Protein AF-A0A3P8ABG9-F1 (afdb_monomer_lite)

pLDDT: mean 82.6, std 18.71, range [36.91, 95.62]

Structure (mmCIF, N/CA/C/O backbone):
data_AF-A0A3P8ABG9-F1
#
_entry.id   AF-A0A3P8ABG9-F1
#
loop_
_atom_site.group_PDB
_atom_site.id
_atom_site.type_symbol
_atom_site.label_atom_id
_atom_site.label_alt_id
_atom_site.label_comp_id
_atom_site.label_asym_id
_atom_site.label_entity_id
_atom_site.label_seq_id
_atom_site.pdbx_PDB_ins_code
_atom_site.Cartn_x
_atom_site.Cartn_y
_atom_site.Cartn_z
_atom_site.occupancy
_atom_sit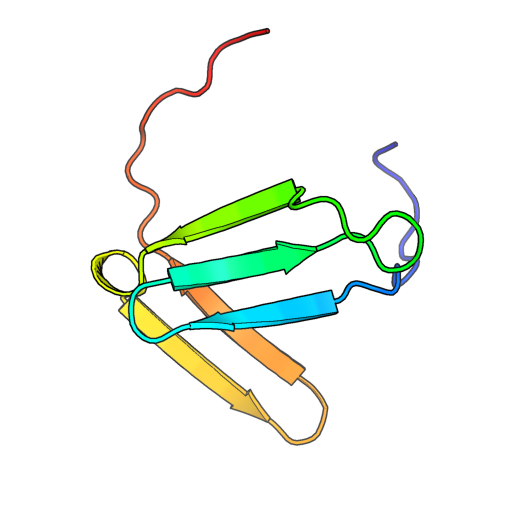e.B_iso_or_equiv
_atom_site.auth_seq_id
_atom_site.auth_comp_id
_atom_site.auth_asym_id
_atom_site.auth_atom_id
_atom_site.pdbx_PDB_model_num
ATOM 1 N N . MET A 1 1 ? -6.755 -11.393 -16.282 1.00 48.53 1 MET A N 1
ATOM 2 C CA . MET A 1 1 ? -5.576 -11.752 -17.103 1.00 48.53 1 MET A CA 1
ATOM 3 C C . MET A 1 1 ? -4.429 -12.196 -16.196 1.00 48.53 1 MET A C 1
ATOM 5 O O . MET A 1 1 ? -3.697 -11.359 -15.687 1.00 48.53 1 MET A O 1
ATOM 9 N N . LYS A 1 2 ? -4.311 -13.503 -15.930 1.00 50.28 2 LYS A N 1
ATOM 10 C CA . LYS A 1 2 ? -3.136 -14.104 -15.275 1.00 50.28 2 LYS A CA 1
ATOM 11 C C . LYS A 1 2 ? -2.126 -14.426 -16.378 1.00 50.28 2 LYS A C 1
ATOM 13 O O . LYS A 1 2 ? -2.480 -15.199 -17.259 1.00 50.28 2 LYS A O 1
ATOM 18 N N . GLY A 1 3 ? -0.929 -13.828 -16.363 1.00 60.16 3 GLY A N 1
ATOM 19 C CA . GLY A 1 3 ? 0.137 -14.277 -17.273 1.00 60.16 3 GLY A CA 1
ATOM 20 C C . GLY A 1 3 ? 1.143 -13.263 -17.824 1.00 60.16 3 GLY A C 1
ATOM 21 O O . GLY A 1 3 ? 1.694 -13.538 -18.881 1.00 60.16 3 GLY A O 1
ATOM 22 N N . ARG A 1 4 ? 1.428 -12.120 -17.182 1.00 53.84 4 ARG A N 1
ATOM 23 C CA . ARG A 1 4 ? 2.644 -11.342 -17.509 1.00 53.84 4 ARG A CA 1
ATOM 24 C C . ARG A 1 4 ? 3.234 -10.746 -16.238 1.00 53.84 4 ARG A C 1
ATOM 26 O O . ARG A 1 4 ? 2.503 -10.092 -15.499 1.00 53.84 4 ARG A O 1
ATOM 33 N N . ASN A 1 5 ? 4.537 -10.926 -16.021 1.00 70.19 5 ASN A N 1
ATOM 34 C CA . ASN A 1 5 ? 5.330 -10.249 -14.985 1.00 70.19 5 ASN A CA 1
ATOM 35 C C . ASN A 1 5 ? 5.458 -8.746 -15.302 1.00 70.19 5 ASN A C 1
ATOM 37 O O . ASN A 1 5 ? 6.552 -8.228 -15.497 1.00 70.19 5 ASN A O 1
ATOM 41 N N . LYS A 1 6 ? 4.330 -8.045 -15.432 1.00 80.06 6 LYS A N 1
ATOM 42 C CA . LYS A 1 6 ? 4.287 -6.593 -15.570 1.00 80.06 6 LYS A CA 1
ATOM 43 C C . LYS A 1 6 ? 3.863 -6.000 -14.241 1.00 80.06 6 LYS A C 1
ATOM 45 O O . LYS A 1 6 ? 2.817 -6.359 -13.703 1.00 80.06 6 LYS A O 1
ATOM 50 N N . LEU A 1 7 ? 4.670 -5.068 -13.749 1.00 83.50 7 LEU A N 1
ATOM 51 C CA . LEU A 1 7 ? 4.260 -4.174 -12.680 1.00 83.50 7 LEU A CA 1
ATOM 52 C C . LEU A 1 7 ? 3.136 -3.298 -13.228 1.00 83.50 7 LEU A C 1
ATOM 54 O O . LEU A 1 7 ? 3.296 -2.628 -14.248 1.00 83.50 7 LEU A O 1
ATOM 58 N N . VAL A 1 8 ? 1.978 -3.375 -12.582 1.00 89.00 8 VAL A N 1
ATOM 59 C CA . VAL A 1 8 ? 0.839 -2.514 -12.885 1.00 89.00 8 VAL A CA 1
ATOM 60 C C . VAL A 1 8 ? 0.836 -1.412 -11.833 1.00 89.00 8 VAL A C 1
ATOM 62 O O . VAL A 1 8 ? 0.799 -1.749 -10.645 1.00 89.00 8 VAL A O 1
ATOM 65 N N . PRO A 1 9 ? 0.888 -0.131 -12.228 1.00 92.44 9 PRO A N 1
ATOM 66 C CA . PRO A 1 9 ? 0.787 0.966 -11.278 1.00 92.44 9 PRO A CA 1
ATOM 67 C C . PRO A 1 9 ? -0.566 0.912 -10.561 1.00 92.44 9 PRO A C 1
ATOM 69 O O . PRO A 1 9 ? -1.607 0.626 -11.157 1.00 92.44 9 PRO A O 1
ATOM 72 N N . ARG A 1 10 ? -0.537 1.120 -9.245 1.00 93.81 10 ARG A N 1
ATOM 73 C CA . ARG A 1 10 ? -1.706 1.123 -8.362 1.00 93.81 10 ARG A CA 1
ATOM 74 C C . ARG A 1 10 ? -1.504 2.180 -7.297 1.00 93.81 10 ARG A C 1
ATOM 76 O O . ARG A 1 10 ? -0.379 2.405 -6.854 1.00 93.81 10 ARG A O 1
ATOM 83 N N . LEU A 1 11 ? -2.603 2.771 -6.852 1.00 95.00 11 LEU A N 1
ATOM 84 C CA . LEU A 1 11 ? -2.594 3.685 -5.725 1.00 95.00 11 LEU A CA 1
ATOM 85 C C . LEU A 1 11 ? -2.839 2.901 -4.437 1.00 95.00 11 LEU A C 1
ATOM 87 O O . LEU A 1 11 ? -3.697 2.016 -4.366 1.00 95.00 11 LEU A O 1
ATOM 91 N N . PHE A 1 12 ? -2.052 3.229 -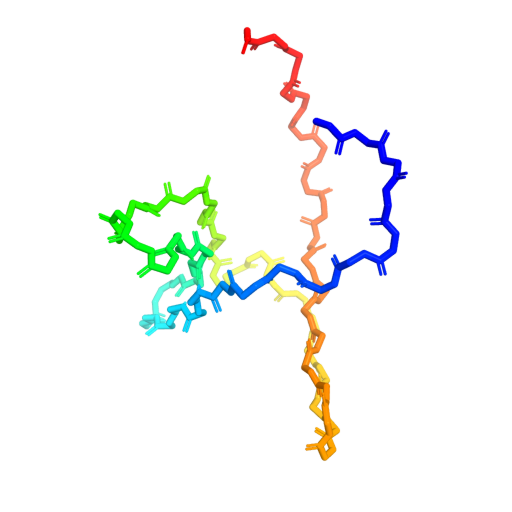3.421 1.00 94.50 12 PHE A N 1
ATOM 92 C CA . PHE A 1 12 ? -2.137 2.637 -2.097 1.00 94.50 12 PHE A CA 1
ATOM 93 C C . PHE A 1 12 ? -2.668 3.688 -1.123 1.00 94.50 12 PHE A C 1
ATOM 95 O O . PHE A 1 12 ? -1.976 4.651 -0.801 1.00 94.50 12 PHE A O 1
ATOM 102 N N . GLY A 1 13 ? -3.921 3.529 -0.703 1.00 94.94 13 GLY A N 1
ATOM 103 C CA . GLY A 1 13 ? -4.588 4.435 0.225 1.00 94.94 13 GLY A CA 1
ATOM 104 C C . GLY A 1 13 ? -4.497 3.927 1.659 1.00 94.94 13 GLY A C 1
ATOM 105 O O . GLY A 1 13 ? -4.714 2.741 1.912 1.00 94.94 13 GLY A O 1
ATOM 106 N N . VAL A 1 14 ? -4.227 4.823 2.606 1.00 94.56 14 VAL A N 1
ATOM 107 C CA . VAL A 1 14 ? -4.212 4.514 4.042 1.00 94.56 14 VAL A CA 1
ATOM 108 C C . VAL A 1 14 ? -5.119 5.498 4.767 1.00 94.56 14 VAL A C 1
ATOM 110 O O . VAL A 1 14 ? -4.970 6.708 4.623 1.00 94.56 14 VAL A O 1
ATOM 113 N N . SER A 1 15 ? -6.056 4.974 5.551 1.00 94.94 15 SER A N 1
ATOM 114 C CA . SER A 1 15 ? -6.874 5.732 6.494 1.00 94.94 15 SER A CA 1
ATOM 115 C C . SER A 1 15 ? -6.663 5.203 7.915 1.00 94.94 15 SER A C 1
ATOM 117 O O . SER A 1 15 ? -6.022 4.171 8.118 1.00 94.94 15 SER A O 1
ATOM 119 N N . LYS A 1 16 ? -7.223 5.890 8.919 1.00 94.12 16 LYS A N 1
ATOM 120 C CA . LYS A 1 16 ? -7.122 5.492 10.337 1.00 94.12 16 LYS A CA 1
ATOM 121 C C . LYS A 1 16 ? -7.638 4.072 10.611 1.00 94.12 16 LYS A C 1
ATOM 123 O O . LYS A 1 16 ? -7.233 3.455 11.588 1.00 94.12 16 LYS A O 1
ATOM 128 N N . GLU A 1 17 ? -8.536 3.566 9.774 1.00 93.56 17 GLU A N 1
ATOM 129 C CA . GLU A 1 17 ? -9.273 2.322 10.026 1.00 93.56 17 GLU A CA 1
ATOM 130 C C . GLU A 1 17 ? -8.959 1.224 9.003 1.00 93.56 17 GLU A C 1
ATOM 132 O O . GLU A 1 17 ? -9.175 0.033 9.264 1.00 93.56 17 GLU A O 1
ATOM 137 N N . SER A 1 18 ? -8.446 1.601 7.829 1.00 93.62 18 SER A N 1
ATOM 138 C CA . SER A 1 18 ? -8.311 0.682 6.703 1.00 93.62 18 SER A CA 1
ATOM 139 C C . SER A 1 18 ? -7.203 1.062 5.730 1.00 93.62 18 SER A C 1
ATOM 141 O O . SER A 1 18 ? -6.762 2.205 5.647 1.00 93.62 18 SER A O 1
ATOM 143 N N . VAL A 1 19 ? -6.799 0.071 4.951 1.00 94.62 19 VAL A N 1
ATOM 144 C CA . VAL A 1 19 ? -5.906 0.186 3.807 1.00 94.62 19 VAL A CA 1
ATOM 145 C C . VAL A 1 19 ? -6.687 -0.173 2.553 1.00 94.62 19 VAL A C 1
ATOM 147 O O . VAL A 1 19 ? -7.483 -1.111 2.562 1.00 94.62 19 VAL A O 1
ATOM 150 N N . MET A 1 20 ? -6.448 0.555 1.469 1.00 95.00 20 MET A N 1
ATOM 151 C CA . MET A 1 20 ? -7.186 0.441 0.217 1.00 95.00 20 MET A CA 1
ATOM 152 C C . MET A 1 20 ? -6.229 0.278 -0.962 1.00 95.00 20 MET A C 1
ATOM 154 O O . MET A 1 20 ? -5.226 0.986 -1.070 1.00 95.00 20 MET A O 1
ATOM 158 N N . ARG A 1 21 ? -6.560 -0.633 -1.879 1.00 94.12 21 ARG A N 1
ATOM 159 C CA . ARG A 1 21 ? -5.944 -0.722 -3.203 1.00 94.12 21 ARG A CA 1
ATOM 160 C C . ARG A 1 21 ? -6.864 -0.055 -4.209 1.00 94.12 21 ARG A C 1
ATOM 162 O O . ARG A 1 21 ? -7.996 -0.496 -4.399 1.00 94.12 21 ARG A O 1
ATOM 169 N N . VAL A 1 22 ? -6.350 0.973 -4.866 1.00 94.94 22 VAL A N 1
ATOM 170 C CA . VAL A 1 22 ? -7.123 1.849 -5.744 1.00 94.94 22 VAL A CA 1
ATOM 171 C C . VAL A 1 22 ? -6.540 1.802 -7.155 1.00 94.94 22 VAL A C 1
ATOM 173 O O . VAL A 1 22 ? -5.323 1.672 -7.343 1.00 94.94 22 VAL A O 1
ATOM 176 N N . ASP A 1 23 ? -7.411 1.843 -8.161 1.00 93.56 23 ASP A N 1
ATOM 177 C CA . ASP A 1 23 ? -6.979 1.985 -9.548 1.00 93.56 23 ASP A CA 1
ATOM 178 C C . ASP A 1 23 ? -6.367 3.369 -9.792 1.00 93.56 23 ASP A C 1
ATOM 180 O O . ASP A 1 23 ? -6.861 4.378 -9.297 1.00 93.56 23 ASP A O 1
ATOM 184 N N . GLU A 1 24 ? -5.281 3.427 -10.560 1.00 92.69 24 GLU A N 1
ATOM 185 C CA . GLU A 1 24 ? -4.582 4.687 -10.826 1.00 92.69 24 GLU A CA 1
ATOM 186 C C . GLU A 1 24 ? -5.422 5.655 -11.672 1.00 92.69 24 GLU A C 1
ATOM 188 O O . GLU A 1 24 ? -5.392 6.862 -11.432 1.00 92.69 24 GLU A O 1
ATOM 193 N N . LYS A 1 25 ? -6.181 5.144 -12.652 1.00 92.75 25 LYS A N 1
ATOM 194 C CA . LYS A 1 25 ? -6.881 5.976 -13.637 1.00 92.75 25 LYS A CA 1
ATOM 195 C C . LYS A 1 25 ? -8.293 6.319 -13.195 1.00 92.75 25 LYS A C 1
ATOM 197 O O . LYS A 1 25 ? -8.671 7.487 -13.235 1.00 92.75 25 LYS A O 1
ATOM 202 N N . THR A 1 26 ? -9.069 5.317 -12.784 1.00 94.62 26 THR A N 1
ATOM 203 C CA . THR A 1 26 ? -10.482 5.519 -12.419 1.00 94.62 26 THR A CA 1
ATOM 204 C C . THR A 1 26 ? -10.655 5.990 -10.980 1.00 94.62 26 THR A C 1
ATOM 206 O O . THR A 1 26 ? -11.711 6.511 -10.634 1.00 94.62 26 THR A O 1
ATOM 209 N N . LYS A 1 27 ? -9.619 5.838 -10.141 1.00 92.75 27 LYS A N 1
ATOM 210 C CA . LYS A 1 27 ? -9.673 6.072 -8.688 1.00 92.75 27 LYS A CA 1
ATOM 211 C C . LYS A 1 27 ? -10.708 5.199 -7.968 1.00 92.75 27 LYS A C 1
ATOM 213 O O . LYS A 1 27 ? -11.095 5.498 -6.840 1.00 92.75 27 LYS A O 1
ATOM 218 N N . GLU A 1 28 ? -11.132 4.102 -8.588 1.00 94.44 28 GLU A N 1
ATOM 219 C 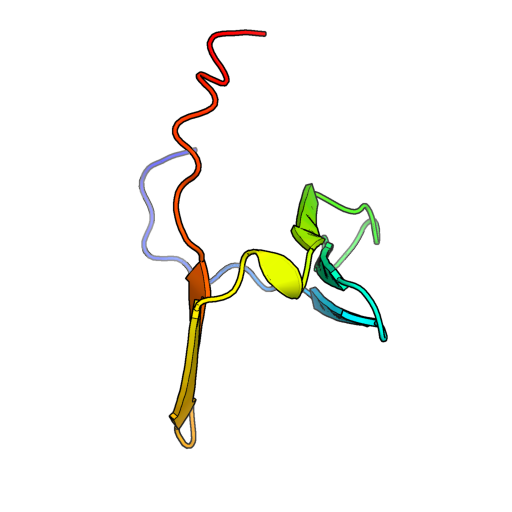CA . GLU A 1 28 ? -12.049 3.146 -7.976 1.00 94.44 28 GLU A CA 1
ATOM 220 C C . GLU A 1 28 ? -11.323 2.252 -6.969 1.00 94.44 28 GLU A C 1
ATOM 222 O O . GLU A 1 28 ? -10.185 1.817 -7.180 1.00 94.44 28 GLU A O 1
ATOM 227 N N . ILE A 1 29 ? -12.001 1.960 -5.859 1.00 92.88 29 ILE A N 1
ATOM 228 C CA . ILE A 1 29 ? -11.486 1.088 -4.806 1.00 92.88 29 ILE A CA 1
ATOM 229 C C . ILE A 1 29 ? -11.689 -0.365 -5.236 1.00 92.88 29 ILE A C 1
ATOM 231 O O . ILE A 1 29 ? -12.812 -0.848 -5.343 1.00 92.88 29 ILE A O 1
ATOM 235 N N . ILE A 1 30 ? -10.583 -1.070 -5.458 1.00 92.06 30 ILE A N 1
ATOM 236 C CA . ILE A 1 30 ? -10.579 -2.465 -5.910 1.00 92.06 30 ILE A CA 1
ATOM 237 C C . ILE A 1 30 ? -10.702 -3.398 -4.707 1.00 92.06 30 ILE A C 1
ATOM 239 O O . ILE A 1 30 ? -11.451 -4.370 -4.730 1.00 92.06 30 ILE A O 1
ATOM 243 N N . GLU A 1 31 ? -9.923 -3.121 -3.661 1.00 90.88 31 GLU A N 1
ATOM 244 C CA . GLU A 1 31 ? -9.867 -3.926 -2.443 1.00 90.88 31 GLU A CA 1
ATOM 245 C C . GLU A 1 31 ? -9.665 -3.020 -1.226 1.00 90.88 31 GLU A C 1
ATOM 247 O O . GLU A 1 31 ? -8.881 -2.072 -1.275 1.00 90.88 31 GLU A O 1
ATOM 252 N N . THR A 1 32 ? -10.329 -3.357 -0.121 1.00 92.19 32 THR A N 1
ATOM 253 C CA . THR A 1 32 ? -10.185 -2.677 1.172 1.00 92.19 32 THR A CA 1
ATOM 254 C C . THR A 1 32 ? -9.932 -3.709 2.259 1.00 92.19 32 THR A C 1
ATOM 256 O O . THR A 1 32 ? -10.643 -4.712 2.362 1.00 92.19 32 THR A O 1
ATOM 259 N N . TRP A 1 33 ? -8.948 -3.446 3.112 1.00 92.75 33 TRP A N 1
ATOM 260 C CA . TRP A 1 33 ? -8.628 -4.253 4.284 1.00 92.75 33 TRP A CA 1
ATOM 261 C C . TRP A 1 33 ? -8.673 -3.387 5.536 1.00 92.75 33 TRP A C 1
ATOM 263 O O . TRP A 1 33 ? -8.014 -2.355 5.603 1.00 92.75 33 TRP A O 1
ATOM 273 N N . SER A 1 34 ? -9.410 -3.817 6.560 1.00 92.50 34 SER A N 1
ATOM 274 C CA . SER A 1 34 ? -9.343 -3.162 7.872 1.00 92.50 34 SER A CA 1
ATOM 275 C C . SER A 1 34 ? -7.980 -3.410 8.524 1.00 92.50 34 SER A C 1
ATOM 277 O O . SER A 1 34 ? -7.466 -4.531 8.467 1.00 92.50 34 SER A O 1
ATOM 279 N N . LEU A 1 35 ? -7.429 -2.391 9.192 1.00 91.50 35 LEU A N 1
ATOM 280 C CA . LEU A 1 35 ? -6.144 -2.480 9.899 1.00 91.50 35 LEU A CA 1
ATOM 281 C C . LEU A 1 35 ? -6.134 -3.570 10.975 1.00 91.50 35 LEU A C 1
ATOM 283 O O . LEU A 1 35 ? -5.107 -4.201 11.195 1.00 91.50 35 LEU A O 1
ATOM 287 N N . THR A 1 36 ? -7.289 -3.867 11.574 1.00 90.44 36 THR A N 1
ATOM 288 C CA . THR A 1 36 ? -7.448 -4.945 12.567 1.00 90.44 36 THR A CA 1
ATOM 289 C C . THR A 1 36 ? -7.106 -6.335 12.018 1.00 90.44 36 THR A C 1
ATOM 291 O O . THR A 1 36 ? -6.773 -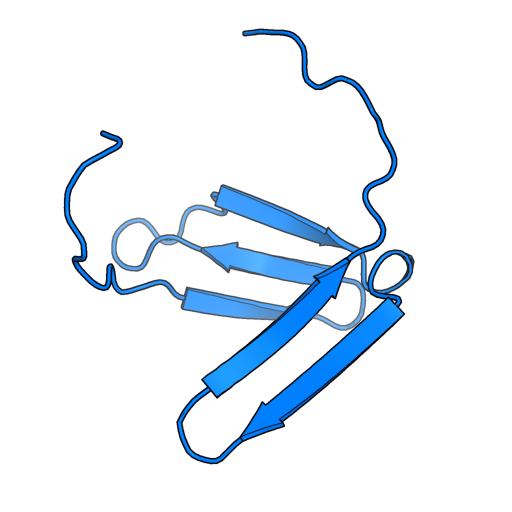7.237 12.782 1.00 90.44 36 THR A O 1
ATOM 294 N N . ARG A 1 37 ? -7.165 -6.527 10.692 1.00 87.81 37 ARG A N 1
ATOM 295 C CA . ARG A 1 37 ? -6.839 -7.798 10.022 1.00 87.81 37 ARG A CA 1
ATOM 296 C C . ARG A 1 37 ? -5.371 -7.888 9.603 1.00 87.81 37 ARG A C 1
ATOM 298 O O . ARG A 1 37 ? -4.909 -8.965 9.215 1.00 87.81 37 ARG A O 1
ATOM 305 N N . ILE A 1 38 ? -4.637 -6.778 9.654 1.00 89.88 38 ILE A N 1
ATOM 306 C CA . ILE A 1 38 ? -3.223 -6.722 9.288 1.00 89.88 38 ILE A CA 1
ATOM 307 C C . ILE A 1 38 ? -2.402 -7.178 10.490 1.00 89.88 38 ILE A C 1
ATOM 309 O O . ILE A 1 38 ? -2.434 -6.563 11.549 1.00 89.88 38 ILE A O 1
ATOM 313 N N . ARG A 1 39 ? -1.649 -8.269 10.327 1.00 90.88 39 ARG A N 1
ATOM 314 C CA . ARG A 1 39 ? -0.852 -8.845 11.419 1.00 90.88 39 ARG A CA 1
ATOM 315 C C . ARG A 1 39 ? 0.551 -8.265 11.476 1.00 90.88 39 ARG A C 1
ATOM 317 O O . ARG A 1 39 ? 1.084 -8.056 12.559 1.00 90.88 39 ARG A O 1
ATOM 324 N N . ARG A 1 40 ? 1.185 -8.104 10.313 1.00 93.06 40 ARG A N 1
ATOM 325 C CA . ARG A 1 40 ? 2.563 -7.618 10.180 1.00 93.06 40 ARG A CA 1
ATOM 326 C C . ARG A 1 40 ? 2.699 -6.812 8.903 1.00 93.06 40 ARG A C 1
ATOM 328 O O . ARG A 1 40 ? 2.025 -7.092 7.912 1.00 93.06 40 ARG A O 1
ATOM 335 N N . TRP A 1 41 ? 3.612 -5.861 8.929 1.00 94.38 41 TRP A N 1
ATOM 336 C CA . TRP A 1 41 ? 4.034 -5.110 7.762 1.00 94.38 41 TRP A CA 1
ATOM 337 C C . TRP A 1 41 ? 5.551 -4.964 7.787 1.00 94.38 41 TRP A C 1
ATOM 339 O O . TRP A 1 41 ? 6.167 -5.024 8.851 1.00 94.38 41 TRP A O 1
ATOM 349 N N . ALA A 1 42 ? 6.148 -4.837 6.609 1.00 95.62 42 ALA A N 1
ATOM 350 C CA . ALA A 1 42 ? 7.578 -4.629 6.454 1.00 95.62 42 ALA A CA 1
ATOM 351 C C . ALA A 1 42 ? 7.815 -3.624 5.330 1.00 95.62 42 ALA A C 1
ATOM 353 O O . ALA A 1 42 ? 7.226 -3.742 4.253 1.00 95.62 42 ALA A O 1
ATOM 354 N N . ALA A 1 43 ? 8.679 -2.651 5.596 1.00 95.38 43 ALA A N 1
ATOM 355 C CA . ALA A 1 43 ? 9.127 -1.669 4.626 1.00 95.38 43 ALA A CA 1
ATOM 356 C C . ALA A 1 43 ? 10.610 -1.897 4.319 1.00 95.38 43 ALA A C 1
ATOM 358 O O . ALA A 1 43 ? 11.406 -2.225 5.196 1.00 95.38 43 ALA A O 1
ATOM 359 N N . THR A 1 44 ? 10.976 -1.719 3.061 1.00 94.94 44 THR A N 1
ATOM 360 C CA . THR A 1 44 ? 12.347 -1.712 2.549 1.00 94.94 44 THR A CA 1
ATOM 361 C C . THR A 1 44 ? 12.463 -0.531 1.587 1.00 94.94 44 THR A C 1
ATOM 363 O O . THR A 1 44 ? 11.443 0.019 1.177 1.00 94.94 44 THR A O 1
ATOM 366 N N . ALA A 1 45 ? 13.676 -0.149 1.182 1.00 95.50 45 ALA A N 1
ATOM 367 C CA . ALA A 1 45 ? 13.895 1.014 0.312 1.00 95.50 45 ALA A CA 1
ATOM 368 C C . ALA A 1 45 ? 13.015 1.027 -0.958 1.00 95.50 45 ALA A C 1
ATOM 370 O O . ALA A 1 45 ? 12.557 2.085 -1.373 1.00 95.50 45 ALA A O 1
ATOM 371 N N . ASN A 1 46 ? 12.735 -0.150 -1.531 1.00 93.38 46 ASN A N 1
ATOM 372 C CA . ASN A 1 46 ? 12.009 -0.284 -2.800 1.00 93.38 46 ASN A CA 1
ATOM 373 C C . ASN A 1 46 ? 10.677 -1.041 -2.685 1.00 93.38 46 ASN A C 1
ATOM 375 O O . ASN A 1 46 ? 9.997 -1.233 -3.691 1.00 93.38 46 ASN A O 1
ATOM 379 N N . LEU A 1 47 ? 10.324 -1.549 -1.499 1.00 92.81 47 LEU A N 1
ATOM 380 C CA . LEU A 1 47 ? 9.189 -2.456 -1.348 1.00 92.81 47 LEU A CA 1
ATOM 381 C C . LEU A 1 47 ? 8.483 -2.260 -0.014 1.00 92.81 47 LEU A C 1
ATOM 383 O O . LEU A 1 47 ? 9.109 -2.070 1.025 1.00 92.81 47 LEU A O 1
ATOM 387 N N . PHE A 1 48 ? 7.165 -2.402 -0.047 1.00 93.25 48 PHE A N 1
ATOM 388 C CA . PHE A 1 48 ? 6.327 -2.450 1.136 1.0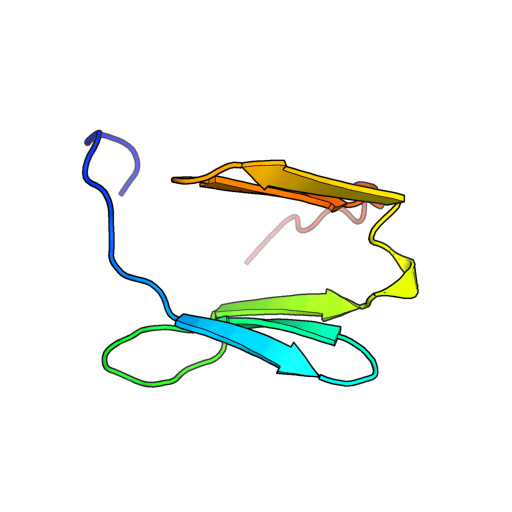0 93.25 48 PHE A CA 1
ATOM 389 C C . PHE A 1 48 ? 5.433 -3.688 1.074 1.00 93.25 48 PHE A C 1
ATOM 391 O O . PHE A 1 48 ? 4.750 -3.917 0.076 1.00 93.25 48 PHE A O 1
ATOM 398 N N . THR A 1 49 ? 5.451 -4.507 2.126 1.00 93.12 49 THR A N 1
ATOM 399 C CA . THR A 1 49 ? 4.673 -5.751 2.206 1.00 93.12 49 THR A CA 1
ATOM 400 C C . THR A 1 49 ? 3.706 -5.700 3.380 1.00 93.12 49 THR A C 1
ATOM 402 O O . THR A 1 49 ? 4.096 -5.374 4.501 1.00 93.12 49 THR A O 1
ATOM 405 N N . LEU A 1 50 ? 2.453 -6.092 3.135 1.00 92.75 50 LEU A N 1
ATOM 406 C CA . LEU A 1 50 ? 1.419 -6.262 4.154 1.00 92.75 50 LEU A CA 1
ATOM 407 C C . LEU A 1 50 ? 1.036 -7.734 4.288 1.00 92.75 50 LEU A C 1
ATOM 409 O O . LEU A 1 50 ? 0.586 -8.357 3.327 1.00 92.75 50 LEU A O 1
ATOM 413 N N . VAL A 1 51 ? 1.153 -8.278 5.498 1.00 91.12 51 VAL A N 1
ATOM 414 C CA . VAL A 1 51 ? 0.678 -9.623 5.830 1.00 91.12 51 VAL A CA 1
ATOM 415 C C . VAL A 1 51 ? -0.674 -9.503 6.519 1.00 91.12 51 VAL A C 1
ATOM 417 O O . VAL A 1 51 ? -0.773 -9.221 7.717 1.00 91.12 51 VAL A O 1
ATOM 420 N N . CYS A 1 52 ? -1.728 -9.720 5.740 1.00 85.12 52 CYS A N 1
ATOM 421 C CA . CYS A 1 52 ? -3.094 -9.794 6.238 1.00 85.12 52 CYS A CA 1
ATOM 422 C C . CYS A 1 52 ? -3.408 -11.228 6.679 1.00 85.12 52 CYS A C 1
ATOM 424 O O . CYS A 1 52 ? -3.051 -12.189 5.991 1.00 85.12 52 CYS A O 1
ATOM 426 N N . ILE A 1 53 ? -4.086 -11.390 7.816 1.00 81.19 53 ILE A N 1
ATOM 427 C CA . ILE A 1 53 ? -4.647 -12.690 8.181 1.00 81.19 53 ILE A CA 1
ATOM 428 C C . ILE A 1 53 ? -5.741 -12.987 7.163 1.00 81.19 53 ILE A C 1
ATOM 430 O O . ILE A 1 53 ? -6.741 -12.272 7.072 1.00 81.19 53 ILE A O 1
ATOM 434 N N . LYS A 1 54 ? -5.553 -14.057 6.388 1.00 61.12 54 LYS A N 1
ATOM 435 C CA . LYS A 1 54 ? -6.617 -14.618 5.561 1.00 61.12 54 LYS A CA 1
ATOM 436 C C . LYS A 1 54 ? -7.671 -15.174 6.515 1.00 61.12 54 LYS A C 1
ATOM 438 O O . LYS A 1 54 ? -7.615 -16.332 6.912 1.00 61.12 54 LYS A O 1
ATOM 443 N N . LEU A 1 55 ? -8.639 -14.343 6.896 1.00 55.12 55 LEU A N 1
ATOM 444 C CA . LEU A 1 55 ? -9.942 -14.862 7.276 1.00 55.12 55 LEU A CA 1
ATOM 445 C C . LEU A 1 55 ? -10.409 -15.627 6.043 1.00 55.12 55 LEU A C 1
ATOM 447 O O . LEU A 1 55 ? -10.609 -15.028 4.985 1.00 55.12 55 LEU A O 1
ATOM 451 N N . PHE A 1 56 ? -10.468 -16.952 6.150 1.00 42.94 56 PHE A N 1
ATOM 452 C CA . PHE A 1 56 ? -10.942 -17.856 5.109 1.00 42.94 56 PHE A CA 1
ATOM 453 C C . PHE A 1 56 ? -12.459 -17.664 4.948 1.00 42.94 56 PHE A C 1
ATOM 455 O O . PHE A 1 56 ? -13.252 -18.574 5.137 1.00 42.94 56 PHE A O 1
ATOM 462 N N . ILE A 1 57 ? -12.892 -16.440 4.646 1.00 50.28 57 ILE A N 1
ATOM 463 C CA . ILE A 1 57 ? -14.235 -16.175 4.168 1.00 50.28 57 ILE A CA 1
ATOM 464 C C . ILE A 1 57 ? -14.152 -16.500 2.689 1.00 50.28 57 ILE A C 1
ATOM 466 O O . ILE A 1 57 ? -13.644 -15.720 1.884 1.00 50.28 57 ILE A O 1
ATOM 470 N N . SER A 1 58 ? -14.566 -17.723 2.378 1.00 38.75 58 SER A N 1
ATOM 471 C CA . SER A 1 58 ? -14.896 -18.208 1.047 1.00 38.75 58 SER A CA 1
ATOM 472 C C . SER A 1 58 ? -15.646 -17.128 0.255 1.00 38.75 58 SER A C 1
ATOM 474 O O . SER A 1 58 ? -16.871 -17.073 0.270 1.00 38.75 58 SER A O 1
ATOM 476 N N . LYS A 1 59 ? -14.924 -16.289 -0.492 1.00 45.34 59 LYS A N 1
ATOM 477 C CA . LYS A 1 59 ? -15.460 -15.607 -1.673 1.00 45.34 59 LYS A CA 1
ATOM 478 C C . LYS A 1 59 ? -15.494 -16.646 -2.799 1.00 45.34 59 LYS A C 1
ATOM 480 O O . LYS A 1 59 ? -14.673 -16.628 -3.710 1.00 45.34 59 LYS A O 1
ATOM 485 N N . ARG A 1 60 ? -16.404 -17.618 -2.664 1.00 40.00 60 ARG A N 1
ATOM 486 C CA . ARG A 1 60 ? -16.939 -18.383 -3.793 1.00 40.00 60 ARG A CA 1
ATOM 487 C C . ARG A 1 60 ? -17.992 -17.480 -4.444 1.00 40.00 60 ARG A C 1
ATOM 489 O O .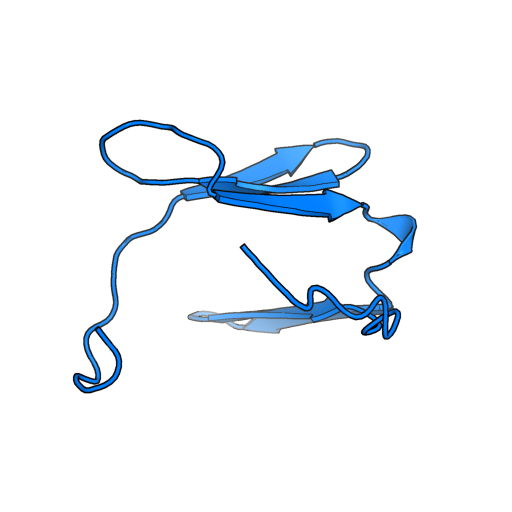 ARG A 1 60 ? -18.982 -17.203 -3.778 1.00 40.00 60 ARG A O 1
ATOM 496 N N . ASN A 1 61 ? -17.763 -17.108 -5.708 1.00 36.91 61 ASN A N 1
ATOM 497 C CA . ASN A 1 61 ? -18.709 -16.496 -6.664 1.00 36.91 61 ASN A CA 1
ATOM 498 C C . ASN A 1 61 ? -19.227 -15.087 -6.281 1.00 36.91 61 ASN A C 1
ATOM 500 O O . ASN A 1 61 ? -19.379 -14.769 -5.107 1.00 36.91 61 ASN A O 1
ATOM 504 N N . TYR A 1 62 ? -19.476 -14.148 -7.191 1.00 38.84 62 TYR A N 1
ATOM 505 C CA . TYR A 1 62 ? -19.757 -14.187 -8.630 1.00 38.84 62 TYR A CA 1
ATOM 506 C C . TYR A 1 62 ? -18.711 -13.433 -9.460 1.00 38.84 62 TYR A C 1
ATOM 508 O O . TYR A 1 62 ? -18.067 -12.518 -8.896 1.00 38.84 62 TYR A O 1
#

Radius of gyration: 13.46 Å; chains: 1; bounding box: 34×24×30 Å

Foldseek 3Di:
DPDDPDDDDWDWDDDPFWIFTAHPPPRDTPDIDTPVQFDDWDDDPVDIDTDGPPPVPPPPDD

Secondary structure (DSSP, 8-state):
-----PPPPEEEEE-SSEEEEEETTT--EEEEEEGGGEEEEEEETTEEEEEE----------

Organism: NCBI:txid31246

Sequence (62 aa):
MKGRNKLVPRLFGVSKESVMRVDEKTKEIIETWSLTRIRRWAATANLFTLVCIKLFISKRNY

InterPro domains:
  IPR002404 IRS-type PTB domain [PF02174] (1-51)
  IPR011993 PH-like domain superfamily [G3DSA:2.30.29.30] (1-60)